Protein AF-A0A6B2LLR8-F1 (afdb_monomer_lite)

Structure (mmCIF, N/CA/C/O backbone):
data_AF-A0A6B2LLR8-F1
#
_entry.id   AF-A0A6B2LLR8-F1
#
loop_
_atom_site.group_PDB
_atom_site.id
_atom_site.type_symbol
_atom_site.label_atom_id
_atom_site.label_alt_id
_atom_site.label_comp_id
_atom_site.label_asym_id
_atom_site.label_entity_id
_atom_site.label_seq_id
_atom_site.pdbx_PDB_ins_code
_atom_site.Cartn_x
_atom_site.Cartn_y
_atom_site.Cartn_z
_atom_site.occupancy
_atom_site.B_iso_or_equiv
_atom_site.auth_seq_id
_atom_site.auth_comp_id
_atom_site.auth_asym_id
_atom_site.auth_atom_id
_atom_site.pdbx_PDB_model_num
ATOM 1 N N . MET A 1 1 ? -16.409 -5.957 14.541 1.00 47.88 1 MET A N 1
ATOM 2 C CA . MET A 1 1 ? -17.831 -6.078 14.145 1.00 47.88 1 MET A CA 1
ATOM 3 C C . MET A 1 1 ? -17.854 -6.644 12.733 1.00 47.88 1 MET A C 1
ATOM 5 O O . MET A 1 1 ? -17.328 -5.991 11.846 1.00 47.88 1 MET A O 1
ATOM 9 N N . PHE A 1 2 ? -18.343 -7.871 12.532 1.00 40.78 2 PHE A N 1
ATOM 10 C CA . PHE A 1 2 ? -18.392 -8.494 11.202 1.00 40.78 2 PHE A CA 1
ATOM 11 C C . PHE A 1 2 ? -19.682 -8.062 10.491 1.00 40.78 2 PHE A C 1
ATOM 13 O O . PHE A 1 2 ? -20.758 -8.566 10.797 1.00 40.78 2 PHE A O 1
ATOM 20 N N . LEU A 1 3 ? -19.582 -7.093 9.577 1.00 49.69 3 LEU A N 1
ATOM 21 C CA . LEU A 1 3 ? -20.693 -6.607 8.745 1.00 49.69 3 LEU A CA 1
ATOM 22 C C . LEU A 1 3 ? -20.757 -7.376 7.409 1.00 49.69 3 LEU A C 1
ATOM 24 O O . LEU A 1 3 ? -20.799 -6.777 6.342 1.00 49.69 3 LEU A O 1
ATOM 28 N N . GLU A 1 4 ? -20.713 -8.710 7.435 1.00 40.94 4 GLU A N 1
ATOM 29 C CA . GLU A 1 4 ? -20.423 -9.496 6.220 1.00 40.94 4 GLU A CA 1
ATOM 30 C C . GLU A 1 4 ? -21.554 -9.604 5.181 1.00 40.94 4 GLU A C 1
ATOM 32 O O . GLU A 1 4 ? -21.316 -10.144 4.105 1.00 40.94 4 GLU A O 1
ATOM 37 N N . LYS A 1 5 ? -22.773 -9.102 5.423 1.00 40.47 5 LYS A N 1
ATOM 38 C CA . LYS A 1 5 ? -23.881 -9.230 4.448 1.00 40.47 5 LYS A CA 1
ATOM 39 C C . LYS A 1 5 ? -24.929 -8.125 4.538 1.00 40.47 5 LYS A C 1
ATOM 41 O O . LYS A 1 5 ? -26.113 -8.406 4.719 1.00 40.47 5 LYS A O 1
ATOM 46 N N . LEU A 1 6 ? -24.530 -6.868 4.402 1.00 43.97 6 LEU A N 1
ATOM 47 C CA . LEU A 1 6 ? -25.507 -5.796 4.231 1.00 43.97 6 LEU A CA 1
ATOM 48 C C .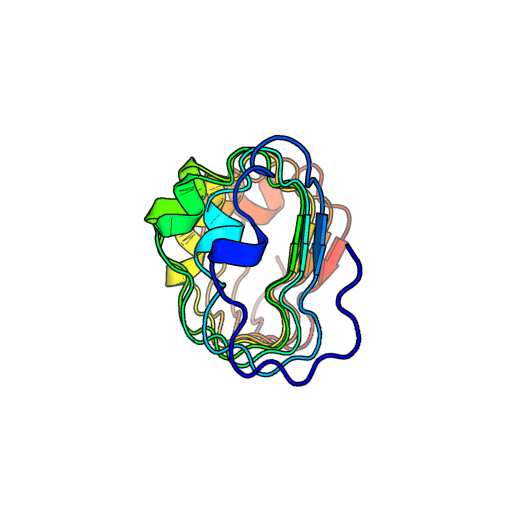 LEU A 1 6 ? -25.222 -5.060 2.924 1.00 43.97 6 LEU A C 1
ATOM 50 O O . LEU A 1 6 ? -24.107 -4.609 2.693 1.00 43.97 6 LEU A O 1
ATOM 54 N N . ASN A 1 7 ? -26.249 -4.973 2.072 1.00 42.19 7 ASN A N 1
ATOM 55 C CA . ASN A 1 7 ? -26.299 -4.250 0.792 1.00 42.19 7 ASN A CA 1
ATOM 56 C C . ASN A 1 7 ? -26.195 -2.724 1.006 1.00 42.19 7 ASN A C 1
ATOM 58 O O . ASN A 1 7 ? -27.001 -1.940 0.505 1.00 42.19 7 ASN A O 1
ATOM 62 N N . PHE A 1 8 ? -25.236 -2.275 1.807 1.00 50.38 8 PHE A N 1
ATOM 63 C CA . PHE A 1 8 ? -25.038 -0.871 2.081 1.00 50.38 8 PHE A CA 1
ATOM 64 C C . PHE A 1 8 ? -24.255 -0.259 0.927 1.00 50.38 8 PHE A C 1
ATOM 66 O O . PHE A 1 8 ? -23.028 -0.225 0.920 1.00 50.38 8 PHE A O 1
ATOM 73 N N . LEU A 1 9 ? -24.990 0.317 -0.024 1.00 52.28 9 LEU A N 1
ATOM 74 C CA . LEU A 1 9 ? -24.458 1.395 -0.861 1.00 52.28 9 LEU A CA 1
ATOM 75 C C . LEU A 1 9 ? -23.918 2.567 -0.005 1.00 52.28 9 LEU A C 1
ATOM 77 O O . LEU A 1 9 ? -23.226 3.434 -0.533 1.00 52.28 9 LEU A O 1
ATOM 81 N N . PHE A 1 10 ? -24.241 2.606 1.296 1.00 57.53 10 PHE A N 1
ATOM 82 C CA . PHE A 1 10 ? -23.871 3.669 2.217 1.00 57.53 10 PHE A CA 1
ATOM 83 C C . PHE A 1 10 ? -23.685 3.137 3.648 1.00 57.53 10 PHE A C 1
ATOM 85 O O . PHE A 1 10 ? -24.625 2.610 4.238 1.00 57.53 10 PHE A O 1
ATOM 92 N N . VAL A 1 11 ? -22.481 3.273 4.210 1.00 66.75 11 VAL A N 1
ATOM 93 C CA . VAL A 1 11 ? -22.234 3.082 5.647 1.00 66.75 11 VAL A CA 1
ATOM 94 C C . VAL A 1 11 ? -22.212 4.471 6.271 1.00 66.75 11 VAL A C 1
ATOM 96 O O . VAL A 1 11 ? -21.313 5.262 5.985 1.00 66.75 11 VAL A O 1
ATOM 99 N N . GLU A 1 12 ? -23.215 4.790 7.083 1.00 69.38 12 GLU A N 1
ATOM 100 C CA . GLU A 1 12 ? -23.305 6.096 7.735 1.00 69.38 12 GLU A CA 1
ATOM 101 C C . GLU A 1 12 ? -22.177 6.293 8.753 1.00 69.38 12 GLU A C 1
ATOM 103 O O . GLU A 1 12 ? -21.775 5.375 9.470 1.00 69.38 12 GLU A O 1
ATOM 108 N N . ASN A 1 13 ? -21.669 7.523 8.845 1.00 68.81 13 ASN A N 1
ATOM 109 C CA . ASN A 1 13 ? -20.586 7.857 9.774 1.00 68.81 13 ASN A CA 1
ATOM 110 C C . ASN A 1 13 ? -20.981 7.616 11.240 1.00 68.81 13 ASN A C 1
ATOM 112 O O . ASN A 1 13 ? -20.117 7.357 12.077 1.00 68.81 13 ASN A O 1
ATOM 116 N N . GLU A 1 14 ? -22.280 7.679 11.536 1.00 74.00 14 GLU A N 1
ATOM 117 C CA . GLU A 1 14 ? -22.840 7.522 12.878 1.00 74.00 14 GLU A CA 1
ATOM 118 C C . GLU A 1 14 ? -22.611 6.122 13.459 1.00 74.00 14 GLU A C 1
ATOM 120 O O . GLU A 1 14 ? -22.442 5.988 14.668 1.00 74.00 14 GLU A O 1
ATOM 125 N N . TYR A 1 15 ? -22.470 5.089 12.616 1.00 72.88 15 TYR A N 1
ATOM 126 C CA . TYR A 1 15 ? -22.205 3.715 13.066 1.00 72.88 15 TYR A CA 1
ATOM 127 C C . TYR A 1 15 ? -20.882 3.549 13.829 1.00 72.88 15 TYR A C 1
ATOM 129 O O . TYR A 1 15 ? -20.710 2.564 14.546 1.00 72.88 15 TYR A O 1
ATOM 137 N N . PHE A 1 16 ? -19.950 4.493 13.681 1.00 77.94 16 PHE A N 1
ATOM 138 C CA . PHE A 1 16 ? -18.640 4.467 14.337 1.00 77.94 16 PHE A CA 1
ATOM 139 C C . PHE A 1 16 ? -18.505 5.492 15.465 1.00 77.94 16 PHE A C 1
ATOM 141 O O . PHE A 1 16 ? -17.471 5.526 16.135 1.00 77.94 16 PHE A O 1
ATOM 148 N N . GLN A 1 17 ? -19.540 6.301 15.716 1.00 71.31 17 GLN A N 1
ATOM 149 C CA . GLN A 1 17 ? -19.523 7.257 16.820 1.00 71.31 17 GLN A CA 1
ATOM 150 C C . GLN A 1 17 ? -19.317 6.533 18.157 1.00 71.31 17 GLN A C 1
ATOM 152 O O . GLN A 1 17 ? -19.796 5.416 18.364 1.00 71.31 17 GLN A O 1
ATOM 157 N N . ASN A 1 18 ? -18.573 7.172 19.064 1.00 77.75 18 ASN A N 1
ATOM 158 C CA . ASN A 1 18 ? -18.234 6.668 20.402 1.00 77.75 18 ASN A CA 1
ATOM 159 C C . ASN A 1 18 ? -17.393 5.374 20.444 1.00 77.75 18 ASN A C 1
ATOM 161 O O . ASN A 1 18 ? -17.197 4.816 21.520 1.00 77.75 18 ASN A O 1
ATOM 165 N N . ASN A 1 19 ? -16.871 4.895 19.309 1.00 77.94 19 ASN A N 1
ATOM 166 C CA . ASN A 1 19 ? -16.061 3.670 19.233 1.00 77.94 19 ASN A CA 1
ATOM 167 C C . ASN A 1 19 ? -14.567 3.926 18.960 1.00 77.94 19 ASN A C 1
ATOM 169 O O . ASN A 1 19 ? -13.808 2.987 18.708 1.00 77.94 19 ASN A O 1
ATOM 173 N N . GLU A 1 20 ? -14.141 5.187 19.042 1.00 74.75 20 GLU A N 1
ATOM 174 C CA . GLU A 1 20 ? -12.822 5.696 18.633 1.00 74.75 20 GLU A CA 1
ATOM 175 C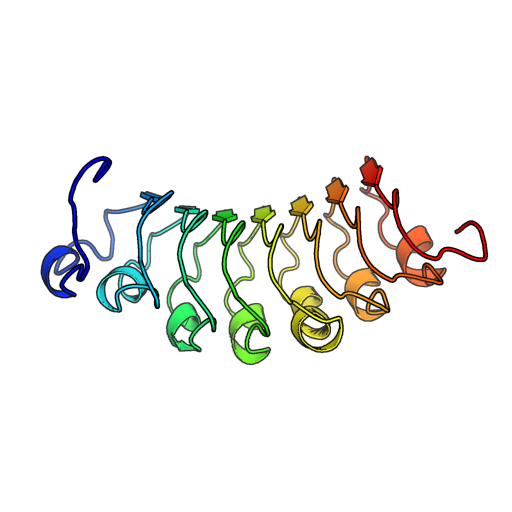 C . GLU A 1 20 ? -11.639 4.954 19.284 1.00 74.75 20 GLU A C 1
ATOM 177 O O . GLU A 1 20 ? -10.567 4.849 18.682 1.00 74.75 20 GLU A O 1
ATOM 182 N N . GLY A 1 21 ? -11.841 4.410 20.490 1.00 77.75 21 GLY A N 1
ATOM 183 C CA . GLY A 1 21 ? -10.833 3.671 21.257 1.00 77.75 21 GLY A CA 1
ATOM 184 C C . GLY A 1 21 ? -11.049 2.156 21.364 1.00 77.75 21 GLY A C 1
ATOM 185 O O . GLY A 1 21 ? -10.243 1.475 21.990 1.00 77.75 21 GLY A O 1
ATOM 186 N N . CYS A 1 22 ? -12.137 1.612 20.811 1.00 85.56 22 CYS A N 1
ATOM 187 C CA . CYS A 1 22 ? -12.528 0.217 21.056 1.00 85.56 22 CYS A CA 1
ATOM 188 C C . CYS A 1 22 ? -12.351 -0.681 19.834 1.00 85.56 22 CYS A C 1
ATOM 190 O O . CYS A 1 22 ? -12.005 -1.855 19.971 1.00 85.56 22 CYS A O 1
ATOM 192 N N . ILE A 1 23 ? -12.612 -0.154 18.637 1.00 88.88 23 ILE A N 1
ATOM 193 C CA . ILE A 1 23 ? -12.558 -0.956 17.417 1.00 88.88 23 ILE A CA 1
ATOM 194 C C . ILE A 1 23 ? -11.122 -1.001 16.901 1.00 88.88 23 ILE A C 1
ATOM 196 O O . ILE A 1 23 ? -10.557 0.016 16.509 1.00 88.88 23 ILE A O 1
ATOM 200 N N . SER A 1 24 ? -10.561 -2.208 16.863 1.00 93.06 24 SER A N 1
ATOM 201 C CA . SER A 1 24 ? -9.205 -2.473 16.375 1.00 93.06 24 SER A CA 1
ATOM 202 C C . SER A 1 24 ? -9.155 -3.106 14.982 1.00 93.06 24 SER A C 1
ATOM 204 O O . SER A 1 24 ? -8.105 -3.073 14.350 1.00 93.06 24 SER A O 1
ATOM 206 N N . SER A 1 25 ? -10.262 -3.649 14.470 1.00 94.06 25 SER A N 1
ATOM 207 C CA . SER A 1 25 ? -10.323 -4.241 13.128 1.00 94.06 25 SER A CA 1
ATOM 208 C C . SER A 1 25 ? -11.685 -3.999 12.477 1.00 94.06 25 SER A C 1
ATOM 210 O O . SER A 1 25 ? -12.735 -4.175 13.113 1.00 94.06 25 SER A O 1
ATOM 212 N N . VAL A 1 26 ? -11.661 -3.572 11.213 1.00 92.38 26 VAL A N 1
ATOM 213 C CA . VAL A 1 26 ? -12.838 -3.315 10.375 1.00 92.38 26 VAL A CA 1
ATOM 214 C C . VAL A 1 26 ? -12.620 -3.916 8.990 1.00 92.38 26 VAL A C 1
ATOM 216 O O . VAL A 1 26 ? -11.591 -3.696 8.355 1.00 92.38 26 VAL A O 1
ATOM 219 N N . SER A 1 27 ? -13.630 -4.630 8.495 1.00 92.62 27 SER A N 1
ATOM 220 C CA . SER A 1 27 ? -13.649 -5.177 7.141 1.00 92.62 27 SER A CA 1
ATOM 221 C C . SER A 1 27 ? -14.930 -4.783 6.417 1.00 92.62 27 SER A C 1
ATOM 223 O O . SER A 1 27 ? -16.030 -4.982 6.932 1.00 92.62 27 SER A O 1
ATOM 225 N N . PHE A 1 28 ? -14.766 -4.268 5.201 1.00 91.12 28 PHE A N 1
ATOM 226 C CA . PHE A 1 28 ? -15.816 -4.061 4.203 1.00 91.12 28 PHE A CA 1
ATOM 227 C C . PHE A 1 28 ? -15.492 -4.814 2.912 1.00 91.12 28 PHE A C 1
ATOM 229 O O . PHE A 1 28 ? -15.819 -4.358 1.814 1.00 91.12 28 PHE A O 1
ATOM 236 N N . ARG A 1 29 ? -14.805 -5.952 3.020 1.00 92.38 29 ARG A N 1
ATOM 237 C CA . ARG A 1 29 ? -14.398 -6.746 1.861 1.00 92.38 29 ARG A CA 1
ATOM 238 C C . ARG A 1 29 ? -15.598 -7.127 0.981 1.00 92.38 29 ARG A C 1
ATOM 240 O O . ARG A 1 29 ? -16.649 -7.472 1.510 1.00 92.38 29 ARG A O 1
ATOM 247 N N . TYR A 1 30 ? -15.421 -7.101 -0.339 1.00 92.25 30 TYR A N 1
ATOM 248 C CA . TYR A 1 30 ? -16.422 -7.495 -1.339 1.00 92.25 30 TYR A CA 1
ATOM 249 C C . TYR A 1 30 ? -17.754 -6.737 -1.220 1.00 92.25 30 TYR A C 1
ATOM 251 O O . TYR A 1 30 ? -18.828 -7.338 -1.215 1.00 92.25 30 TYR A O 1
ATOM 259 N N . ASN A 1 31 ? -17.670 -5.407 -1.136 1.00 88.75 31 ASN A N 1
ATOM 260 C CA . ASN A 1 31 ? -18.818 -4.499 -1.174 1.00 88.75 31 ASN A CA 1
ATOM 261 C C . ASN A 1 31 ? -18.736 -3.578 -2.408 1.00 88.75 31 ASN A C 1
ATOM 263 O O . ASN A 1 31 ? -17.944 -3.792 -3.322 1.00 88.75 31 ASN A O 1
ATOM 267 N N . TYR A 1 32 ? -19.580 -2.547 -2.457 1.00 90.12 32 TYR A N 1
ATOM 268 C CA . TYR A 1 32 ? -19.656 -1.595 -3.572 1.00 90.12 32 TYR A CA 1
ATOM 269 C C . TYR A 1 32 ? -19.191 -0.188 -3.174 1.00 90.12 32 TYR A C 1
ATOM 271 O O . TYR A 1 32 ? -19.657 0.806 -3.735 1.00 90.12 32 TYR A O 1
ATOM 279 N N . LEU A 1 33 ? -18.305 -0.081 -2.177 1.00 88.06 33 LEU A N 1
ATOM 280 C CA . LEU A 1 33 ? -17.844 1.209 -1.671 1.00 88.06 33 LEU A CA 1
ATOM 281 C C . LEU A 1 33 ? -17.043 1.948 -2.742 1.00 88.06 33 LEU A C 1
ATOM 283 O O . LEU A 1 33 ? -16.072 1.420 -3.275 1.00 88.06 33 LEU A O 1
ATOM 287 N N . ASN A 1 34 ? -17.413 3.197 -3.012 1.00 89.44 34 ASN A N 1
ATOM 288 C CA . ASN A 1 34 ? -16.614 4.092 -3.856 1.00 89.44 34 ASN A CA 1
ATOM 289 C C . ASN A 1 34 ? -15.553 4.854 -3.048 1.00 89.44 34 ASN A C 1
ATOM 291 O O . ASN A 1 34 ? -14.603 5.374 -3.622 1.00 89.44 34 ASN A O 1
ATOM 295 N N . ASN A 1 35 ? -15.729 4.925 -1.724 1.00 85.62 35 ASN A N 1
ATOM 296 C CA . ASN A 1 35 ? -14.876 5.627 -0.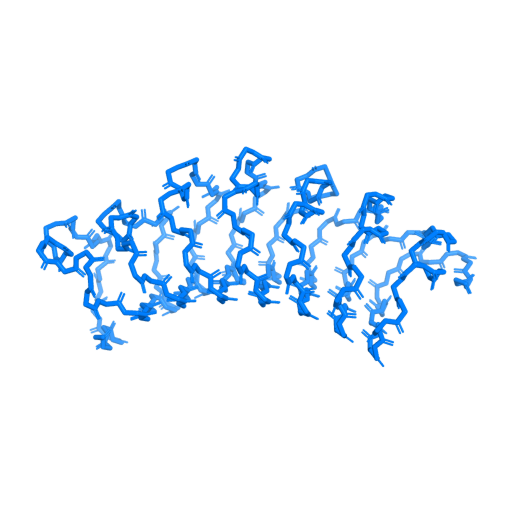768 1.00 85.62 35 ASN A CA 1
ATOM 297 C C . ASN A 1 35 ? -14.921 4.925 0.591 1.00 85.62 35 ASN A C 1
ATOM 299 O O . ASN A 1 35 ? -15.887 4.224 0.899 1.00 85.62 35 ASN A O 1
ATOM 303 N N . VAL A 1 36 ? -13.920 5.177 1.434 1.00 84.62 36 VAL A N 1
ATOM 304 C CA . VAL A 1 36 ? -13.976 4.762 2.841 1.00 84.62 36 VAL A CA 1
ATOM 305 C C . VAL A 1 36 ? -14.973 5.632 3.608 1.00 84.62 36 VAL A C 1
ATOM 307 O O . VAL A 1 36 ? -14.889 6.858 3.507 1.00 84.62 36 VAL A O 1
ATOM 310 N N . PRO A 1 37 ? -15.898 5.036 4.384 1.00 82.25 37 PRO A N 1
ATOM 311 C CA . PRO A 1 37 ? -16.818 5.793 5.228 1.00 82.25 37 PRO A CA 1
ATOM 312 C C . PRO A 1 37 ? -16.046 6.673 6.216 1.00 82.25 37 PRO A C 1
ATOM 314 O O . PRO A 1 37 ? -15.159 6.183 6.916 1.00 82.25 37 PRO A O 1
ATOM 317 N N . ALA A 1 38 ? -16.376 7.964 6.307 1.00 82.19 38 ALA A N 1
ATOM 318 C CA . ALA A 1 38 ? -15.595 8.908 7.110 1.00 82.19 38 ALA A CA 1
ATOM 319 C C . ALA A 1 38 ? -15.581 8.546 8.606 1.00 82.19 38 ALA A C 1
ATOM 321 O O . ALA A 1 38 ? -14.584 8.791 9.277 1.00 82.19 38 ALA A O 1
ATOM 322 N N . GLY A 1 39 ? -16.628 7.889 9.117 1.00 81.94 39 GLY A N 1
ATOM 323 C CA . GLY A 1 39 ? -16.659 7.391 10.496 1.00 81.94 39 GLY A CA 1
ATOM 324 C C . GLY A 1 39 ? -15.551 6.377 10.820 1.00 81.94 39 GLY A C 1
ATOM 325 O O . GLY A 1 39 ? -15.054 6.359 11.940 1.00 81.94 39 GLY A O 1
ATOM 326 N N . VAL A 1 40 ? -15.082 5.595 9.839 1.00 86.19 40 VAL A N 1
ATOM 327 C CA . VAL A 1 40 ? -13.949 4.661 10.018 1.00 86.19 40 VAL A CA 1
ATOM 328 C C . VAL A 1 40 ? -12.657 5.422 10.308 1.00 86.19 40 VAL A C 1
ATOM 330 O O . VAL A 1 40 ? -11.808 4.946 11.054 1.00 86.19 40 VAL A O 1
ATOM 333 N N . LEU A 1 41 ? -12.522 6.627 9.753 1.00 83.56 41 LEU A N 1
ATOM 334 C CA . LEU A 1 41 ? -11.332 7.469 9.887 1.00 83.56 41 LEU A CA 1
ATOM 335 C C . LEU A 1 41 ? -11.215 8.101 11.285 1.00 83.56 41 LEU A C 1
ATOM 337 O O . LEU A 1 41 ? -10.162 8.635 11.623 1.00 83.56 41 LEU A O 1
ATOM 341 N N . LEU A 1 42 ? -12.270 7.999 12.105 1.00 83.38 42 LEU A N 1
ATOM 342 C CA . LEU A 1 42 ? -12.289 8.403 13.515 1.00 83.38 42 LEU A CA 1
ATOM 343 C C . LEU A 1 42 ? -11.805 7.289 14.460 1.00 83.38 42 LEU A C 1
ATOM 345 O O . LEU A 1 42 ? -11.592 7.527 15.647 1.00 83.38 42 LEU A O 1
ATOM 349 N N . LEU A 1 43 ? -11.621 6.060 13.966 1.00 89.12 43 LEU A N 1
ATOM 350 C CA . LEU A 1 43 ? -11.225 4.913 14.783 1.00 89.12 43 LEU A CA 1
ATOM 351 C C . LEU A 1 43 ? -9.717 4.943 15.073 1.00 89.12 43 LEU A C 1
ATOM 353 O O . LEU A 1 43 ? -8.925 4.240 14.454 1.00 89.12 43 LEU A O 1
ATOM 357 N N . THR A 1 44 ? -9.305 5.767 16.034 1.00 89.19 44 THR A N 1
ATOM 358 C CA . THR A 1 44 ? -7.883 5.999 16.364 1.00 89.19 44 THR A CA 1
ATOM 359 C C . THR A 1 44 ? -7.130 4.766 16.876 1.00 89.19 44 THR A C 1
ATOM 361 O O . THR A 1 44 ? -5.904 4.719 16.800 1.00 89.19 44 THR A O 1
ATOM 364 N N . SER A 1 45 ? -7.848 3.757 17.379 1.00 92.88 45 SER A N 1
ATOM 365 C CA . SER A 1 45 ? -7.277 2.470 17.815 1.00 92.88 45 SER A CA 1
ATOM 366 C C . SER A 1 45 ? -7.332 1.374 16.741 1.00 92.88 45 SER A C 1
ATOM 368 O O . SER A 1 45 ? -7.041 0.211 17.031 1.00 92.88 45 SER A O 1
ATOM 370 N N . LEU A 1 46 ? -7.709 1.723 15.504 1.00 94.56 46 LEU A N 1
ATOM 371 C CA . LEU A 1 46 ? -7.811 0.780 14.397 1.00 94.56 46 LEU A CA 1
ATOM 372 C C . LEU A 1 46 ? -6.425 0.283 13.978 1.00 94.56 46 LEU A C 1
ATOM 374 O O . LEU A 1 46 ? -5.543 1.065 13.628 1.00 94.56 46 LEU A O 1
ATOM 378 N N . LYS A 1 47 ? -6.264 -1.039 13.982 1.00 96.62 47 LYS A N 1
ATOM 379 C CA . LYS A 1 47 ? -5.047 -1.758 13.598 1.00 96.62 47 LYS A CA 1
ATOM 380 C C . LYS A 1 47 ? -5.174 -2.450 12.252 1.00 96.62 47 LYS A C 1
ATOM 382 O O . LYS A 1 47 ? -4.172 -2.644 11.577 1.00 96.62 47 LYS A O 1
ATOM 387 N N . GLU A 1 48 ? -6.383 -2.817 11.855 1.00 97.31 48 GLU A N 1
ATOM 388 C CA . GLU A 1 48 ? -6.633 -3.526 10.606 1.00 97.31 48 GLU A CA 1
ATOM 389 C C . GLU A 1 48 ? -7.821 -2.910 9.870 1.00 97.31 48 GLU A C 1
ATOM 391 O O . GLU A 1 48 ? -8.910 -2.757 10.430 1.00 97.31 48 GLU A O 1
ATOM 396 N N . LEU A 1 49 ? -7.602 -2.574 8.600 1.00 95.25 49 LEU A N 1
ATOM 397 C CA . LEU A 1 49 ? -8.630 -2.069 7.703 1.00 95.25 49 LEU A CA 1
ATOM 398 C C . LEU A 1 49 ? -8.608 -2.851 6.390 1.00 95.25 49 LEU A C 1
ATOM 400 O O . LEU A 1 49 ? -7.680 -2.726 5.588 1.00 95.25 49 LEU A O 1
ATOM 404 N N . VAL A 1 50 ? -9.660 -3.635 6.162 1.00 96.31 50 VAL A N 1
ATOM 405 C CA . VAL A 1 50 ? -9.835 -4.440 4.949 1.00 96.31 50 VAL A CA 1
ATOM 406 C C . VAL A 1 50 ? -10.940 -3.839 4.089 1.00 96.31 50 VAL A C 1
ATOM 408 O O . VAL A 1 50 ? -12.101 -3.768 4.481 1.00 96.31 50 VAL A O 1
ATOM 411 N N . LEU A 1 51 ? -10.575 -3.416 2.888 1.00 94.69 51 LEU A N 1
ATOM 412 C CA . LEU A 1 51 ? -11.429 -2.740 1.910 1.00 94.69 51 LEU A CA 1
ATOM 413 C C . LEU A 1 51 ? -11.355 -3.420 0.540 1.00 94.69 51 LEU A C 1
ATOM 415 O O . LEU A 1 51 ? -11.742 -2.835 -0.475 1.00 94.69 51 LEU A O 1
ATOM 419 N N . SER A 1 52 ? -10.838 -4.644 0.486 1.00 97.06 52 SER A N 1
ATOM 420 C CA . SER A 1 52 ? -10.601 -5.316 -0.779 1.00 97.06 52 SER A CA 1
ATOM 421 C C . SER A 1 52 ? -11.880 -5.696 -1.514 1.00 97.06 52 SER A C 1
ATOM 423 O O . SER A 1 52 ? -12.892 -6.016 -0.897 1.00 97.06 52 SER A O 1
ATOM 425 N N . GLY A 1 53 ? -11.850 -5.665 -2.845 1.00 96.31 53 GLY A N 1
ATOM 426 C CA . GLY A 1 53 ? -13.019 -5.989 -3.665 1.00 96.31 53 GLY A CA 1
ATOM 427 C C . GLY A 1 53 ? -14.121 -4.934 -3.573 1.00 96.31 53 GLY A C 1
ATOM 428 O O . GLY A 1 53 ? -15.274 -5.292 -3.373 1.00 96.31 53 GLY A O 1
ATOM 429 N N . ASN A 1 54 ? -13.763 -3.654 -3.662 1.00 94.44 54 ASN A N 1
ATOM 430 C CA . ASN A 1 54 ? -14.702 -2.531 -3.708 1.00 94.44 54 ASN A CA 1
ATOM 431 C C . ASN A 1 54 ? -14.499 -1.721 -5.008 1.00 94.44 54 ASN A C 1
ATOM 433 O O . ASN A 1 54 ? -13.790 -2.142 -5.921 1.00 94.44 54 ASN A O 1
ATOM 437 N N . ASN A 1 55 ? -15.128 -0.548 -5.108 1.00 94.56 55 ASN A N 1
ATOM 438 C CA . ASN A 1 55 ? -15.023 0.373 -6.243 1.00 94.56 55 ASN A CA 1
ATOM 439 C C . ASN A 1 55 ? -14.244 1.649 -5.880 1.00 94.56 55 ASN A C 1
ATOM 441 O O . ASN A 1 55 ? -14.497 2.717 -6.438 1.00 94.56 55 ASN A O 1
ATOM 445 N N . ILE A 1 56 ? -13.313 1.568 -4.926 1.00 92.69 56 ILE A N 1
ATOM 446 C CA . ILE A 1 56 ? -12.566 2.736 -4.451 1.00 92.69 56 ILE A CA 1
ATOM 447 C C . ILE A 1 56 ? -11.639 3.226 -5.561 1.00 92.69 56 ILE A C 1
ATOM 449 O O . ILE A 1 56 ? -10.870 2.449 -6.122 1.00 92.69 56 ILE A O 1
ATOM 453 N N . THR A 1 57 ? -11.710 4.517 -5.875 1.00 91.56 57 THR A N 1
ATOM 454 C CA . THR A 1 57 ? -10.914 5.142 -6.950 1.00 91.56 57 THR A CA 1
ATOM 455 C C . THR A 1 57 ? -9.786 6.026 -6.426 1.00 91.56 57 THR A C 1
ATOM 457 O O . THR A 1 57 ? -8.785 6.217 -7.116 1.00 91.56 57 THR A O 1
ATOM 460 N N . TYR A 1 58 ? -9.904 6.527 -5.195 1.00 85.75 58 TYR A N 1
ATOM 461 C CA . TYR A 1 58 ? -8.876 7.327 -4.538 1.00 85.75 58 TYR A CA 1
ATOM 462 C C . TYR A 1 58 ? -8.814 7.029 -3.039 1.00 85.75 58 TYR A C 1
ATOM 464 O O . TYR A 1 58 ? -9.812 6.690 -2.404 1.00 85.75 58 TYR A O 1
ATOM 472 N N . VAL A 1 59 ? -7.624 7.187 -2.464 1.00 84.38 59 VAL A N 1
ATOM 473 C CA . VAL A 1 59 ? -7.418 7.175 -1.011 1.00 84.38 59 VAL A CA 1
ATOM 474 C C . VAL A 1 59 ? -7.474 8.623 -0.528 1.00 84.38 59 VAL A C 1
ATOM 476 O O . VAL A 1 59 ? -6.802 9.480 -1.087 1.00 84.38 59 VAL A O 1
ATOM 479 N N . SER A 1 60 ? -8.307 8.924 0.465 1.00 80.62 60 SER A N 1
ATOM 480 C CA . SER A 1 60 ? -8.437 10.279 1.025 1.00 80.62 60 SER A CA 1
ATOM 481 C C . SER A 1 60 ? -7.219 10.661 1.881 1.00 80.62 60 SER A C 1
ATOM 483 O O . SER A 1 60 ? -6.517 9.802 2.408 1.00 80.62 60 SER A O 1
ATOM 485 N N . ASP A 1 61 ? -6.974 11.953 2.082 1.00 74.44 61 ASP A N 1
ATOM 486 C CA . ASP A 1 61 ? -5.967 12.435 3.030 1.00 74.44 61 ASP A CA 1
ATOM 487 C C . ASP A 1 61 ? -6.418 12.310 4.495 1.00 74.44 61 ASP A C 1
ATOM 489 O O . ASP A 1 61 ? -5.599 12.385 5.405 1.00 74.44 61 ASP A O 1
ATOM 493 N N . LEU A 1 62 ? -7.698 12.040 4.741 1.00 70.88 62 LEU A N 1
ATOM 494 C CA . LEU A 1 62 ? -8.259 11.828 6.077 1.00 70.88 62 LEU A CA 1
ATOM 495 C C . LEU A 1 62 ? -7.722 10.569 6.792 1.00 70.88 62 LEU A C 1
ATOM 497 O O . LEU A 1 62 ? -7.913 10.408 7.994 1.00 70.88 62 LEU A O 1
ATOM 501 N N . TYR A 1 63 ? -6.978 9.703 6.097 1.00 78.12 63 TYR A N 1
ATOM 502 C CA . TYR A 1 63 ? -6.330 8.522 6.685 1.00 78.12 63 TYR A CA 1
ATOM 503 C C . TYR A 1 63 ? -5.220 8.872 7.689 1.00 78.12 63 TYR A C 1
ATOM 505 O O . TYR A 1 63 ? -4.748 7.995 8.408 1.00 78.12 63 TYR A O 1
ATOM 513 N N . ARG A 1 64 ? -4.828 10.151 7.790 1.00 80.81 64 ARG A N 1
ATOM 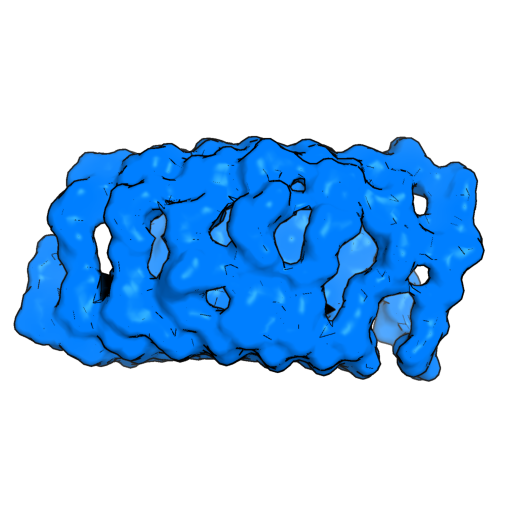514 C CA . ARG A 1 64 ? -3.844 10.651 8.767 1.00 80.81 64 ARG A CA 1
ATOM 515 C C . ARG A 1 64 ? -4.210 10.346 10.226 1.00 80.81 64 ARG A C 1
ATOM 517 O O . ARG A 1 64 ? -3.319 10.334 11.068 1.00 80.81 64 ARG A O 1
ATOM 524 N N . GLY A 1 65 ? -5.491 10.112 10.527 1.00 84.19 65 GLY A N 1
ATOM 525 C CA . GLY A 1 65 ? -5.961 9.738 11.867 1.00 84.19 65 GLY A CA 1
ATOM 526 C C . GLY A 1 65 ? -5.683 8.281 12.261 1.00 84.19 65 GLY A C 1
ATOM 527 O O . GLY A 1 65 ? -5.668 7.965 13.448 1.00 84.19 65 GLY A O 1
ATOM 528 N N . LEU A 1 66 ? -5.415 7.397 11.294 1.00 90.56 66 LEU A N 1
ATOM 529 C CA . LEU A 1 66 ? -5.235 5.956 11.512 1.00 90.56 66 LEU A CA 1
ATOM 530 C C . LEU A 1 66 ? -3.776 5.606 11.856 1.00 90.56 66 LEU A C 1
ATOM 532 O O . LEU A 1 66 ? -3.148 4.764 11.219 1.00 90.56 66 LEU A O 1
ATOM 536 N N . THR A 1 67 ? -3.210 6.270 12.863 1.00 92.50 67 THR A N 1
ATOM 537 C CA . THR A 1 67 ? -1.777 6.166 13.210 1.00 92.50 67 THR A CA 1
ATOM 538 C C . THR A 1 67 ? -1.376 4.832 13.843 1.00 92.50 67 THR A C 1
ATOM 540 O O . THR A 1 67 ? -0.186 4.529 13.943 1.00 92.50 67 THR A O 1
ATOM 543 N N . GLN A 1 68 ? -2.347 4.016 14.263 1.00 95.31 68 GLN A N 1
ATOM 544 C CA . GLN A 1 68 ? -2.127 2.669 14.803 1.00 95.31 68 GLN A CA 1
ATOM 545 C C . GLN A 1 68 ? -2.326 1.550 13.772 1.00 95.31 68 GLN A C 1
ATOM 547 O O . GLN A 1 68 ? -2.243 0.378 14.138 1.00 95.31 68 GLN A O 1
ATOM 552 N N . LEU A 1 69 ? -2.587 1.892 12.506 1.00 96.25 69 LEU A N 1
ATOM 553 C CA . LEU A 1 69 ? -2.904 0.912 11.477 1.00 96.25 69 LEU A CA 1
ATOM 554 C C . LEU A 1 69 ? -1.686 0.043 11.148 1.00 96.25 69 LEU A C 1
ATOM 556 O O . LEU A 1 69 ? -0.683 0.523 10.632 1.00 96.25 69 LEU A O 1
ATOM 560 N N . GLU A 1 70 ? -1.799 -1.254 11.418 1.00 98.31 70 GLU A N 1
ATOM 561 C CA . GLU A 1 70 ? -0.774 -2.265 11.160 1.00 98.31 70 GLU A CA 1
ATOM 562 C C . GLU A 1 70 ? -1.017 -2.989 9.824 1.00 98.31 70 GLU A C 1
ATOM 564 O O . GLU A 1 70 ? -0.056 -3.377 9.158 1.00 98.31 70 GLU A O 1
ATOM 569 N N . ILE A 1 71 ? -2.280 -3.146 9.410 1.00 98.50 71 ILE A N 1
ATOM 570 C CA . ILE A 1 71 ? -2.683 -3.859 8.190 1.00 98.50 71 ILE A CA 1
ATOM 571 C C . ILE A 1 71 ? -3.667 -3.006 7.385 1.00 98.50 71 ILE A C 1
ATOM 573 O O . ILE A 1 71 ? -4.708 -2.587 7.899 1.00 98.50 71 ILE A O 1
ATOM 577 N N . LEU A 1 72 ? -3.364 -2.803 6.102 1.00 96.69 72 LEU A N 1
ATOM 578 C CA . LEU A 1 72 ? -4.246 -2.142 5.142 1.00 96.69 72 LEU A CA 1
ATOM 579 C C . LEU A 1 72 ? -4.374 -2.988 3.872 1.00 96.69 72 LEU A C 1
ATOM 581 O O . LEU A 1 72 ? -3.404 -3.168 3.134 1.00 96.69 72 LEU A O 1
ATOM 585 N N . ASP A 1 73 ? -5.582 -3.476 3.596 1.00 97.94 73 ASP A N 1
ATOM 586 C CA . ASP A 1 73 ? -5.896 -4.196 2.360 1.00 97.94 73 ASP A CA 1
ATOM 587 C C . ASP A 1 73 ? -6.856 -3.383 1.487 1.00 97.94 73 ASP A C 1
ATOM 589 O O . ASP A 1 73 ? -8.044 -3.263 1.774 1.00 97.94 73 ASP A O 1
ATOM 593 N N . LEU A 1 74 ? -6.322 -2.837 0.398 1.00 96.50 74 LEU A N 1
ATOM 594 C CA . LEU A 1 74 ? -7.027 -2.079 -0.635 1.00 96.50 74 LEU A CA 1
ATOM 595 C C . LEU A 1 74 ? -7.049 -2.839 -1.973 1.00 96.50 74 LEU A C 1
ATOM 597 O O . LEU A 1 74 ? -7.307 -2.248 -3.024 1.00 96.50 74 LEU A O 1
ATOM 601 N N . SER A 1 75 ? -6.761 -4.142 -1.969 1.00 98.31 75 SER A N 1
ATOM 602 C CA . SER A 1 75 ? -6.678 -4.935 -3.197 1.00 98.31 75 SER A CA 1
ATOM 603 C C . SER A 1 75 ? -8.016 -5.034 -3.943 1.00 98.31 75 SER A C 1
ATOM 605 O O . SER A 1 75 ? -9.085 -4.927 -3.354 1.00 98.31 75 SER A O 1
ATOM 607 N N . SER A 1 76 ? -7.984 -5.273 -5.254 1.00 98.06 76 SER A N 1
ATOM 608 C CA . SER A 1 76 ? -9.170 -5.399 -6.112 1.00 98.06 76 SER A CA 1
ATOM 609 C C . SER A 1 76 ? -10.099 -4.184 -5.998 1.00 98.06 76 SER A C 1
ATOM 611 O O . SER A 1 76 ? -11.269 -4.315 -5.649 1.00 98.06 76 SER A O 1
ATOM 613 N N . ASN A 1 77 ? -9.545 -2.998 -6.237 1.00 97.38 77 ASN A N 1
ATOM 614 C CA . ASN A 1 77 ? -10.267 -1.729 -6.314 1.00 97.38 77 ASN A CA 1
ATOM 615 C C . ASN A 1 77 ? -9.940 -1.048 -7.659 1.00 97.38 77 ASN A C 1
ATOM 617 O O . ASN A 1 77 ? -9.463 -1.683 -8.599 1.00 97.38 77 ASN A O 1
ATOM 621 N N . GLN A 1 78 ? -10.230 0.244 -7.797 1.00 96.50 78 GLN A N 1
ATOM 622 C CA . GLN A 1 78 ? -9.955 1.028 -9.004 1.00 96.50 78 GLN A CA 1
ATOM 623 C C . GLN A 1 78 ? -9.008 2.200 -8.715 1.00 96.50 78 GLN A C 1
ATOM 625 O O . GLN A 1 78 ? -9.077 3.233 -9.382 1.00 96.50 78 GLN A O 1
ATOM 630 N N . ILE A 1 79 ? -8.137 2.051 -7.713 1.00 94.75 79 ILE A N 1
ATOM 631 C CA . ILE A 1 79 ? -7.269 3.121 -7.222 1.00 94.75 79 ILE A CA 1
ATOM 632 C C . ILE A 1 79 ? -6.212 3.435 -8.274 1.00 94.75 79 ILE A C 1
ATOM 634 O O . ILE A 1 79 ? -5.460 2.552 -8.682 1.00 94.75 79 ILE A O 1
ATOM 638 N N . THR A 1 80 ? -6.135 4.695 -8.693 1.00 92.06 80 THR A N 1
ATOM 639 C CA . THR A 1 80 ? -5.086 5.170 -9.610 1.00 92.06 80 THR A CA 1
ATOM 640 C C . THR A 1 80 ? -3.916 5.804 -8.872 1.00 92.06 80 THR A C 1
ATOM 642 O O . THR A 1 80 ? -2.787 5.771 -9.350 1.00 92.06 80 THR A O 1
ATOM 645 N N . SER A 1 81 ? -4.174 6.386 -7.699 1.00 86.50 81 SER A N 1
ATOM 646 C CA . SER A 1 81 ? -3.146 7.016 -6.882 1.00 86.50 81 SER A CA 1
ATOM 647 C C . SER A 1 81 ? -3.474 6.980 -5.395 1.00 86.50 81 SER A C 1
ATOM 649 O O . SER A 1 81 ? -4.633 6.917 -4.977 1.00 86.50 81 SER A O 1
ATOM 651 N N . VAL A 1 82 ? -2.417 7.031 -4.589 1.00 85.81 82 VAL A N 1
ATOM 652 C CA . VAL A 1 82 ? -2.496 7.178 -3.136 1.00 85.81 82 VAL A CA 1
ATOM 653 C C . VAL A 1 82 ? -1.797 8.489 -2.772 1.00 85.81 82 VAL A C 1
ATOM 655 O O . VAL A 1 82 ? -0.639 8.663 -3.166 1.00 85.81 82 VAL A O 1
ATOM 658 N N . PRO A 1 83 ? -2.453 9.428 -2.062 1.00 82.19 83 PRO A N 1
ATOM 659 C CA . PRO A 1 83 ? -1.844 10.710 -1.737 1.00 82.19 83 PRO A CA 1
ATOM 660 C C . PRO A 1 83 ? -0.569 10.514 -0.932 1.00 82.19 83 PRO A C 1
ATOM 662 O O . PRO A 1 83 ? -0.548 9.823 0.087 1.00 82.19 83 PRO A O 1
ATOM 665 N N . GLY A 1 84 ? 0.507 11.157 -1.371 1.00 83.56 84 GLY A N 1
ATOM 666 C CA . GLY A 1 84 ? 1.807 11.033 -0.730 1.00 83.56 84 GLY A CA 1
ATOM 667 C C . GLY A 1 84 ? 1.816 11.492 0.735 1.00 83.56 84 GLY A C 1
ATOM 668 O O . GLY A 1 84 ? 2.672 11.089 1.521 1.00 83.56 84 GLY A O 1
ATOM 669 N N . GLU A 1 85 ? 0.879 12.364 1.095 1.00 85.38 85 GLU A N 1
ATOM 670 C CA . GLU A 1 85 ? 0.764 13.034 2.385 1.00 85.38 85 GLU A CA 1
ATOM 671 C C . GLU A 1 85 ? 0.324 12.096 3.511 1.00 85.38 85 GLU A C 1
ATOM 673 O O . GLU A 1 85 ? 0.510 12.450 4.672 1.00 85.38 85 GLU A O 1
ATOM 678 N N . ILE A 1 86 ? -0.243 10.923 3.206 1.00 87.69 86 ILE A N 1
ATOM 679 C CA . ILE A 1 86 ? -0.729 9.999 4.243 1.00 87.69 86 ILE A CA 1
ATOM 680 C C . ILE A 1 86 ? 0.390 9.129 4.819 1.00 87.69 86 ILE A C 1
ATOM 682 O O . ILE A 1 86 ? 0.349 8.774 5.995 1.00 87.69 86 ILE A O 1
ATOM 686 N N . TRP A 1 87 ? 1.411 8.808 4.020 1.00 89.94 87 TRP A N 1
ATOM 687 C CA . TRP A 1 87 ? 2.445 7.838 4.390 1.00 89.94 87 TRP A CA 1
ATOM 688 C C . TRP A 1 87 ? 3.233 8.191 5.662 1.00 89.94 87 TRP A C 1
ATOM 690 O O . TRP A 1 87 ? 3.478 7.282 6.453 1.00 89.94 87 TRP A O 1
ATOM 700 N N . PRO A 1 88 ? 3.575 9.469 5.946 1.00 90.50 88 PRO A N 1
ATOM 701 C CA . PRO A 1 88 ? 4.208 9.845 7.215 1.00 90.50 88 PRO A CA 1
ATOM 702 C C . PRO A 1 88 ? 3.404 9.475 8.469 1.00 90.50 88 PRO A C 1
ATOM 704 O O . PRO A 1 88 ? 3.984 9.330 9.541 1.00 90.50 88 PRO A O 1
ATOM 707 N N . TYR A 1 89 ? 2.084 9.316 8.347 1.00 91.69 89 TYR A N 1
ATOM 708 C CA . TYR A 1 89 ? 1.192 8.977 9.458 1.00 91.69 89 TYR A CA 1
ATOM 709 C C . TYR A 1 89 ? 0.969 7.466 9.599 1.00 91.69 89 TYR A C 1
ATOM 711 O O . TYR A 1 89 ? 0.547 7.008 10.654 1.00 91.69 89 TYR A O 1
ATOM 719 N N . MET A 1 90 ? 1.314 6.682 8.574 1.00 92.62 90 MET A N 1
ATOM 720 C CA . MET A 1 90 ? 1.209 5.218 8.549 1.00 92.62 90 MET A CA 1
ATOM 721 C C . MET A 1 90 ? 2.525 4.546 8.982 1.00 92.62 90 MET A C 1
ATOM 723 O O . MET A 1 90 ? 2.951 3.543 8.411 1.00 92.62 90 MET A O 1
ATOM 727 N N . TYR A 1 91 ? 3.212 5.107 9.979 1.00 92.56 91 TYR A N 1
ATOM 728 C CA . TYR A 1 91 ? 4.526 4.627 10.435 1.00 92.56 91 TYR A CA 1
ATOM 729 C C . TYR A 1 91 ? 4.465 3.274 11.172 1.00 92.56 91 TYR A C 1
ATOM 731 O O . TYR A 1 91 ? 5.493 2.610 11.325 1.00 92.56 91 TYR A O 1
ATOM 739 N N . THR A 1 92 ? 3.279 2.859 11.625 1.00 96.44 92 THR A N 1
ATOM 740 C CA . THR A 1 92 ? 3.004 1.557 12.259 1.00 96.44 92 THR A CA 1
ATOM 741 C C . THR A 1 92 ? 2.622 0.462 11.264 1.00 96.44 92 THR A C 1
ATOM 743 O O . THR A 1 92 ? 2.590 -0.706 11.654 1.00 96.44 92 THR A O 1
ATOM 746 N N . LEU A 1 93 ? 2.389 0.815 9.995 1.00 97.75 93 LEU A N 1
ATOM 747 C CA . LEU A 1 93 ? 1.928 -0.111 8.966 1.00 97.75 93 LEU A CA 1
ATOM 748 C C . LEU A 1 93 ? 2.983 -1.183 8.691 1.00 97.75 93 LEU A C 1
ATOM 750 O O . LEU A 1 93 ? 4.137 -0.870 8.396 1.00 97.75 93 LEU A O 1
ATOM 754 N N . LYS A 1 94 ? 2.567 -2.446 8.792 1.00 98.62 94 LYS A N 1
ATOM 755 C CA . LYS A 1 94 ? 3.394 -3.640 8.578 1.00 98.62 94 LYS A CA 1
ATOM 756 C C . LYS A 1 94 ? 3.045 -4.320 7.265 1.00 98.62 94 LYS A C 1
ATOM 758 O O . LYS A 1 94 ? 3.949 -4.676 6.514 1.00 98.62 94 LYS A O 1
ATOM 763 N N . ASP A 1 95 ? 1.755 -4.427 6.964 1.00 98.75 95 ASP A N 1
ATOM 764 C CA . ASP A 1 95 ? 1.274 -5.149 5.795 1.00 98.75 95 ASP A CA 1
ATOM 765 C C . ASP A 1 95 ? 0.400 -4.235 4.928 1.00 98.75 95 ASP A C 1
ATOM 767 O O . ASP A 1 95 ? -0.630 -3.723 5.374 1.00 98.75 95 ASP A O 1
ATOM 771 N N . LEU A 1 96 ? 0.812 -4.046 3.672 1.00 98.06 96 LEU A N 1
ATOM 772 C CA . LEU A 1 96 ? 0.073 -3.270 2.682 1.00 98.06 96 LEU A CA 1
ATOM 773 C C . LEU A 1 96 ? -0.224 -4.113 1.441 1.00 98.06 96 LEU A C 1
ATOM 775 O O . LEU A 1 96 ? 0.688 -4.554 0.733 1.00 98.06 96 LEU A O 1
ATOM 779 N N . TYR A 1 97 ? -1.513 -4.259 1.144 1.00 98.50 97 TYR A N 1
ATOM 780 C CA . TYR A 1 97 ? -2.006 -4.959 -0.036 1.00 98.50 97 TYR A CA 1
ATOM 781 C C . TYR A 1 97 ? -2.726 -3.978 -0.961 1.00 98.50 97 TYR A C 1
ATOM 783 O O . TYR A 1 97 ? -3.725 -3.363 -0.596 1.00 98.50 97 TYR A O 1
ATOM 791 N N . LEU A 1 98 ? -2.215 -3.841 -2.180 1.00 97.38 98 LEU A N 1
ATOM 792 C CA . LEU A 1 98 ? -2.711 -2.930 -3.216 1.00 97.38 98 LEU A CA 1
ATOM 793 C C . LEU A 1 98 ? -2.962 -3.658 -4.544 1.00 97.38 98 LEU A C 1
ATOM 795 O O . LEU A 1 98 ? -3.129 -3.017 -5.582 1.00 97.38 98 LEU A O 1
ATOM 799 N N . SER A 1 99 ? -2.973 -4.992 -4.535 1.00 98.38 99 SER A N 1
ATOM 800 C CA . SER A 1 99 ? -3.048 -5.794 -5.756 1.00 98.38 99 SER A CA 1
ATOM 801 C C . SER A 1 99 ? -4.305 -5.525 -6.578 1.00 98.38 99 SER A C 1
ATOM 803 O O . SER A 1 99 ? -5.361 -5.327 -5.991 1.00 98.38 99 SER A O 1
ATOM 805 N N . GLY A 1 100 ? -4.241 -5.593 -7.907 1.00 98.12 100 GLY A N 1
ATOM 806 C CA . GLY A 1 100 ? -5.426 -5.449 -8.761 1.00 98.12 100 GLY A CA 1
ATOM 807 C C . GLY A 1 100 ? -6.038 -4.050 -8.685 1.00 98.12 100 GLY A C 1
ATOM 808 O O . GLY A 1 100 ? -7.241 -3.912 -8.477 1.00 98.12 100 GLY A O 1
ATOM 809 N N . ASN A 1 101 ? -5.190 -3.029 -8.791 1.00 97.88 101 ASN A N 1
ATOM 810 C CA . ASN A 1 101 ? -5.570 -1.621 -8.905 1.00 97.88 101 ASN A CA 1
ATOM 811 C C . ASN A 1 101 ? -4.961 -1.043 -10.201 1.00 97.88 101 ASN A C 1
ATOM 813 O O . ASN A 1 101 ? -4.569 -1.787 -11.099 1.00 97.88 101 ASN A O 1
ATOM 817 N N . LYS A 1 102 ? -4.916 0.285 -10.335 1.00 95.88 102 LYS A N 1
ATOM 818 C CA . LYS A 1 102 ? -4.341 1.008 -11.484 1.00 95.88 102 LYS A CA 1
ATOM 819 C C . LYS A 1 102 ? -3.225 1.953 -11.028 1.00 95.88 102 LYS A C 1
ATOM 821 O O . LYS A 1 102 ? -3.105 3.071 -11.524 1.00 95.88 102 LYS A O 1
ATOM 826 N N . ILE A 1 103 ? -2.471 1.535 -10.011 1.00 93.94 103 ILE A N 1
ATOM 827 C CA . ILE A 1 103 ? -1.473 2.371 -9.345 1.00 93.94 103 ILE A CA 1
ATOM 828 C C . ILE A 1 103 ? -0.200 2.429 -10.182 1.00 93.94 103 ILE A C 1
ATOM 830 O O . ILE A 1 103 ? 0.295 1.411 -10.672 1.00 93.94 103 ILE A O 1
ATOM 834 N N . ASP A 1 104 ? 0.357 3.631 -10.289 1.00 90.44 104 ASP A N 1
ATOM 835 C CA . ASP A 1 104 ? 1.656 3.879 -10.895 1.00 90.44 104 ASP A CA 1
ATOM 836 C C . ASP A 1 104 ? 2.783 4.044 -9.857 1.00 90.44 104 ASP A C 1
ATOM 838 O O . ASP A 1 104 ? 2.589 4.091 -8.641 1.00 90.44 104 ASP A O 1
ATOM 842 N N . HIS A 1 105 ? 4.016 4.144 -10.351 1.00 84.94 105 HIS A N 1
ATOM 843 C CA . HIS A 1 105 ? 5.206 4.293 -9.514 1.00 84.94 105 HIS A CA 1
ATOM 844 C C . HIS A 1 105 ? 5.256 5.620 -8.732 1.00 84.94 105 HIS A C 1
ATOM 846 O O . HIS A 1 105 ? 5.835 5.665 -7.643 1.00 84.94 105 HIS A O 1
ATOM 852 N N . ALA A 1 106 ? 4.666 6.701 -9.257 1.00 84.31 106 ALA A N 1
ATOM 853 C CA . ALA A 1 106 ? 4.702 8.021 -8.627 1.00 84.31 106 ALA A CA 1
ATOM 854 C C . ALA A 1 106 ? 3.979 8.006 -7.274 1.00 84.31 106 ALA A C 1
ATOM 856 O O . ALA A 1 106 ? 4.514 8.499 -6.273 1.00 84.31 106 ALA A O 1
ATOM 857 N N . SER A 1 107 ? 2.826 7.337 -7.233 1.00 80.31 107 SER A N 1
ATOM 858 C CA . SER A 1 107 ? 1.978 7.174 -6.047 1.00 80.31 107 SER A CA 1
ATOM 859 C C . SER A 1 107 ? 2.664 6.436 -4.890 1.00 80.31 107 SER A C 1
ATOM 861 O O . SER A 1 107 ? 2.318 6.631 -3.725 1.00 80.31 107 SER A O 1
ATOM 863 N N . LEU A 1 108 ? 3.669 5.611 -5.192 1.00 85.00 108 LEU A N 1
ATOM 864 C CA . LEU A 1 108 ? 4.345 4.765 -4.207 1.00 85.00 108 LEU A CA 1
ATOM 865 C C . LEU A 1 108 ? 5.733 5.271 -3.803 1.00 85.00 108 LEU A C 1
ATOM 867 O O . LEU A 1 108 ? 6.375 4.685 -2.933 1.00 85.00 108 LEU A O 1
ATOM 871 N N . SER A 1 109 ? 6.217 6.366 -4.390 1.00 85.56 109 SER A N 1
ATOM 872 C CA . SER A 1 109 ? 7.539 6.928 -4.074 1.00 85.56 109 SER A CA 1
ATOM 873 C C . SER A 1 109 ? 7.703 7.309 -2.597 1.00 85.56 109 SER A C 1
ATOM 875 O O . SER A 1 109 ? 8.802 7.210 -2.050 1.00 85.56 109 SER A O 1
ATOM 877 N N . ARG A 1 110 ? 6.605 7.694 -1.938 1.00 90.19 110 ARG A N 1
ATOM 878 C CA . ARG A 1 110 ? 6.568 8.120 -0.532 1.00 90.19 110 ARG A CA 1
ATOM 879 C C . ARG A 1 110 ? 6.205 6.998 0.446 1.00 90.19 110 ARG A C 1
ATOM 881 O O . ARG A 1 110 ? 6.185 7.242 1.645 1.00 90.19 110 ARG A O 1
ATOM 888 N N . ILE A 1 111 ? 6.013 5.758 -0.005 1.00 92.12 111 ILE A N 1
ATOM 889 C CA . ILE A 1 111 ? 5.784 4.635 0.922 1.00 92.12 111 ILE A CA 1
ATOM 890 C C . ILE A 1 111 ? 6.991 4.384 1.847 1.00 92.12 111 ILE A C 1
ATOM 892 O O . ILE A 1 111 ? 6.839 3.785 2.903 1.00 92.12 111 ILE A O 1
ATOM 896 N N . SER A 1 112 ? 8.180 4.902 1.508 1.00 92.38 112 SER A N 1
ATOM 897 C CA . SER A 1 112 ? 9.391 4.828 2.340 1.00 92.38 112 SER A CA 1
ATOM 898 C C . SER A 1 112 ? 9.237 5.442 3.739 1.00 92.38 112 SER A C 1
ATOM 900 O O . SER A 1 112 ? 10.047 5.152 4.616 1.00 92.38 112 SER A O 1
ATOM 902 N N . TYR A 1 113 ? 8.198 6.254 3.981 1.00 93.62 113 TYR A N 1
ATOM 903 C CA . TYR A 1 113 ? 7.848 6.721 5.326 1.00 93.62 113 TYR A CA 1
ATOM 904 C C . TYR A 1 113 ? 7.280 5.611 6.232 1.00 93.62 113 TYR A C 1
ATOM 906 O O . TYR A 1 113 ? 7.404 5.702 7.454 1.00 93.62 113 TYR A O 1
ATOM 914 N N . CYS A 1 114 ? 6.712 4.543 5.664 1.00 94.94 114 CYS A N 1
ATOM 915 C CA . CYS A 1 114 ? 6.226 3.369 6.390 1.00 94.94 114 CYS A CA 1
ATOM 916 C C . CYS A 1 114 ? 7.403 2.459 6.779 1.00 94.94 114 CYS A C 1
ATOM 918 O O . CYS A 1 114 ? 7.565 1.355 6.272 1.00 94.94 114 CYS A O 1
ATOM 920 N N . THR A 1 115 ? 8.267 2.924 7.681 1.00 93.50 115 THR A N 1
ATOM 921 C CA . THR A 1 115 ? 9.510 2.217 8.054 1.00 93.50 115 THR A CA 1
ATOM 922 C C . THR A 1 115 ? 9.280 0.895 8.794 1.00 93.50 115 THR A C 1
ATOM 924 O O . THR A 1 115 ? 10.198 0.078 8.893 1.00 93.50 115 THR A O 1
ATOM 927 N N . SER A 1 116 ? 8.060 0.657 9.285 1.00 97.69 116 SER A N 1
ATOM 928 C CA . SER A 1 116 ? 7.639 -0.618 9.874 1.00 97.69 116 SER A CA 1
ATOM 929 C C . SER A 1 116 ? 7.196 -1.661 8.846 1.00 97.69 116 SER A C 1
ATOM 931 O O . SER A 1 116 ? 6.917 -2.784 9.254 1.00 97.69 116 SER A O 1
ATOM 933 N N . LEU A 1 117 ? 7.144 -1.323 7.552 1.00 98.25 117 LEU A N 1
ATOM 934 C CA . LEU A 1 117 ? 6.575 -2.194 6.529 1.00 98.25 117 LEU A CA 1
ATOM 935 C C . LEU A 1 117 ? 7.403 -3.472 6.353 1.00 98.25 117 LEU A C 1
ATOM 937 O O . LEU A 1 117 ? 8.615 -3.443 6.139 1.00 98.25 117 LEU A O 1
ATOM 941 N N . GLU A 1 118 ? 6.712 -4.599 6.419 1.00 98.69 118 GLU A N 1
ATOM 942 C CA . GLU A 1 118 ? 7.252 -5.948 6.328 1.00 98.69 118 GLU A CA 1
ATOM 943 C C . GLU A 1 118 ? 6.738 -6.675 5.078 1.00 98.69 118 GLU A C 1
ATOM 945 O O . GLU A 1 118 ? 7.471 -7.452 4.460 1.00 98.69 118 GLU A O 1
ATOM 950 N N . VAL A 1 119 ? 5.491 -6.419 4.683 1.00 98.81 119 VAL A N 1
ATOM 951 C CA . VAL A 1 119 ? 4.848 -7.034 3.520 1.00 98.81 119 VAL A CA 1
ATOM 952 C C . VAL A 1 119 ? 4.307 -5.944 2.606 1.00 98.81 119 VAL A C 1
ATOM 954 O O . VAL A 1 119 ? 3.473 -5.135 3.010 1.00 98.81 119 VAL A O 1
ATOM 957 N N . LEU A 1 120 ? 4.764 -5.953 1.354 1.00 98.25 120 LEU A N 1
ATOM 958 C CA . LEU A 1 120 ? 4.253 -5.087 0.300 1.00 98.25 120 LEU A CA 1
ATOM 959 C C . LEU A 1 120 ? 3.829 -5.928 -0.902 1.00 98.25 120 LEU A C 1
ATOM 961 O O . LEU A 1 120 ? 4.664 -6.536 -1.574 1.00 98.25 120 LEU A O 1
ATOM 965 N N . VAL A 1 121 ? 2.527 -5.937 -1.185 1.00 98.56 121 VAL A N 1
ATOM 966 C CA . VAL A 1 121 ? 1.951 -6.652 -2.328 1.00 98.56 121 VAL A CA 1
ATOM 967 C C . VAL A 1 121 ? 1.254 -5.646 -3.236 1.00 98.56 121 VAL A C 1
ATOM 969 O O . VAL A 1 121 ? 0.215 -5.088 -2.893 1.00 98.56 121 VAL A O 1
ATOM 972 N N . VAL A 1 122 ? 1.831 -5.418 -4.411 1.00 97.38 122 VAL A N 1
ATOM 973 C CA . VAL A 1 122 ? 1.370 -4.455 -5.429 1.00 97.38 122 VAL A CA 1
ATOM 974 C C . VAL A 1 122 ? 1.214 -5.143 -6.793 1.00 97.38 122 VAL A C 1
ATOM 976 O O . VAL A 1 122 ? 1.448 -4.561 -7.852 1.00 97.38 122 VAL A O 1
ATOM 979 N N . LYS A 1 123 ? 0.824 -6.420 -6.762 1.00 98.12 123 LYS A N 1
ATOM 980 C CA . LYS A 1 123 ? 0.605 -7.266 -7.940 1.00 98.12 123 LYS A CA 1
ATOM 981 C C . LYS A 1 123 ? -0.499 -6.708 -8.850 1.00 98.12 123 LYS A C 1
ATOM 983 O O . LYS A 1 123 ? -1.433 -6.090 -8.354 1.00 98.12 123 LYS A O 1
ATOM 988 N N . ASP A 1 124 ? -0.437 -6.967 -10.153 1.00 98.38 124 ASP A N 1
ATOM 989 C CA . ASP A 1 124 ? -1.468 -6.561 -11.125 1.00 98.38 124 ASP A CA 1
ATOM 990 C C . ASP A 1 124 ? -1.774 -5.045 -11.035 1.00 98.38 124 ASP A C 1
ATOM 992 O O . ASP A 1 124 ? -2.882 -4.635 -10.687 1.00 98.38 124 ASP A O 1
ATOM 996 N N . ASN A 1 125 ? -0.756 -4.216 -11.278 1.00 97.75 125 ASN A N 1
ATOM 997 C CA . ASN A 1 125 ? -0.834 -2.750 -11.319 1.00 97.75 125 ASN A CA 1
ATOM 998 C C . ASN A 1 125 ? -0.061 -2.216 -12.548 1.00 97.75 125 ASN A C 1
ATOM 1000 O O . ASN A 1 125 ? 0.381 -2.978 -13.410 1.00 97.75 125 ASN A O 1
ATOM 1004 N N . ASP A 1 126 ? 0.111 -0.894 -12.646 1.00 95.69 126 ASP A N 1
ATOM 1005 C CA . ASP A 1 126 ? 0.770 -0.216 -13.768 1.00 95.69 126 ASP A CA 1
ATOM 1006 C C . ASP A 1 126 ? 2.176 0.312 -13.411 1.00 95.69 126 ASP A C 1
ATOM 1008 O O . ASP A 1 126 ? 2.661 1.300 -13.974 1.00 95.69 126 ASP A O 1
ATOM 1012 N N . ILE A 1 127 ? 2.874 -0.350 -12.480 1.00 95.69 127 ILE A N 1
ATOM 1013 C CA . ILE A 1 127 ? 4.183 0.097 -11.986 1.00 95.69 127 ILE A CA 1
ATOM 1014 C C . ILE A 1 127 ? 5.258 -0.140 -13.051 1.00 95.69 127 ILE A C 1
ATOM 1016 O O . ILE A 1 127 ? 5.531 -1.271 -13.445 1.00 95.69 127 ILE A O 1
ATOM 1020 N N . GLN A 1 128 ? 5.904 0.938 -13.496 1.00 95.50 128 GLN A N 1
ATOM 1021 C CA . GLN A 1 128 ? 6.994 0.891 -14.482 1.00 95.50 128 GLN A 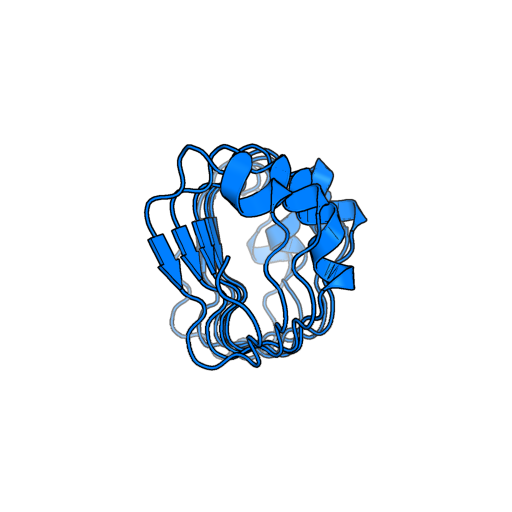CA 1
ATOM 1022 C C . GLN A 1 128 ? 8.386 0.916 -13.839 1.00 95.50 128 GLN A C 1
ATOM 1024 O O . GLN A 1 128 ? 9.342 0.381 -14.395 1.00 95.50 128 GLN A O 1
ATOM 1029 N N . TYR A 1 129 ? 8.501 1.528 -12.658 1.00 94.38 129 TYR A N 1
ATOM 1030 C CA . TYR A 1 129 ? 9.767 1.720 -11.959 1.00 94.38 129 TYR A CA 1
ATOM 1031 C C . TYR A 1 129 ? 9.591 1.436 -10.474 1.00 94.38 129 TYR A C 1
ATOM 1033 O O . TYR A 1 129 ? 8.600 1.850 -9.877 1.00 94.38 129 TYR A O 1
ATOM 1041 N N . ILE A 1 130 ? 10.581 0.781 -9.873 1.00 94.88 130 ILE A N 1
ATOM 1042 C CA . ILE A 1 130 ? 10.680 0.666 -8.418 1.00 94.88 130 ILE A CA 1
ATOM 1043 C C . ILE A 1 130 ? 11.335 1.956 -7.899 1.00 94.88 130 ILE A C 1
ATOM 1045 O O . ILE A 1 130 ? 12.479 2.236 -8.274 1.00 94.88 130 ILE A O 1
ATOM 1049 N N . PRO A 1 131 ? 10.658 2.760 -7.059 1.00 94.31 131 PRO A N 1
ATOM 1050 C CA . PRO A 1 131 ? 11.243 3.974 -6.504 1.00 94.31 131 PRO A CA 1
ATOM 1051 C C . PRO A 1 131 ? 12.503 3.667 -5.690 1.00 94.31 131 PRO A C 1
ATOM 1053 O O . PRO A 1 131 ? 12.497 2.813 -4.807 1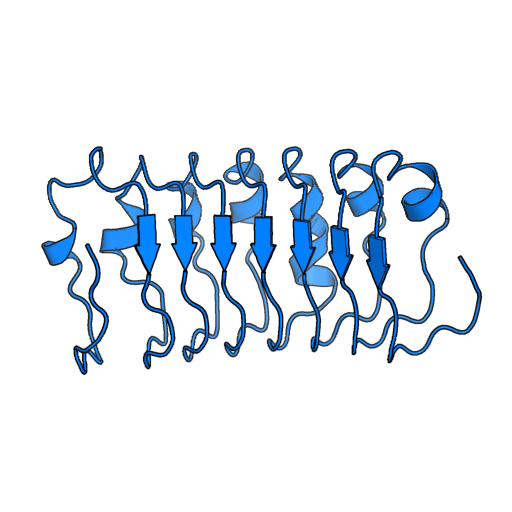.00 94.31 131 PRO A O 1
ATOM 1056 N N . THR A 1 132 ? 13.590 4.401 -5.932 1.00 94.19 132 THR A N 1
ATOM 1057 C CA . THR A 1 132 ? 14.860 4.199 -5.206 1.00 94.19 132 THR A CA 1
ATOM 1058 C C . THR A 1 132 ? 14.756 4.521 -3.715 1.00 94.19 132 THR A C 1
ATOM 1060 O O . THR A 1 132 ? 15.580 4.050 -2.932 1.00 94.19 132 THR A O 1
ATOM 1063 N N . THR A 1 133 ? 13.733 5.277 -3.308 1.00 94.50 133 THR A N 1
ATOM 1064 C CA . THR A 1 133 ? 13.369 5.540 -1.908 1.00 94.50 133 THR A CA 1
ATOM 1065 C C . THR A 1 133 ? 12.975 4.273 -1.152 1.00 94.50 133 THR A C 1
ATOM 1067 O O . THR A 1 133 ? 13.134 4.213 0.062 1.00 94.50 133 THR A O 1
ATOM 1070 N N . TRP A 1 134 ? 12.543 3.211 -1.841 1.00 95.38 134 TRP A N 1
ATOM 1071 C CA . TRP A 1 134 ? 12.213 1.937 -1.197 1.00 95.38 134 TRP A CA 1
ATOM 1072 C C . TRP A 1 134 ? 13.428 1.256 -0.562 1.00 95.38 134 TRP A C 1
ATOM 1074 O O . TRP A 1 134 ? 13.253 0.349 0.243 1.00 95.38 134 TRP A O 1
ATOM 1084 N N . LYS A 1 135 ? 14.654 1.722 -0.842 1.00 95.31 135 LYS A N 1
ATOM 1085 C CA . LYS A 1 135 ? 15.871 1.275 -0.148 1.00 95.31 135 LYS A CA 1
ATOM 1086 C C . LYS A 1 135 ? 15.778 1.448 1.378 1.00 95.31 135 LYS A C 1
ATOM 1088 O O . LYS A 1 135 ? 16.487 0.755 2.099 1.00 95.31 135 LYS A O 1
ATOM 1093 N N . ASP A 1 136 ? 14.934 2.369 1.852 1.00 95.12 136 ASP A N 1
ATOM 1094 C CA . ASP A 1 136 ? 14.768 2.686 3.273 1.00 95.12 136 ASP A CA 1
ATOM 1095 C C . ASP A 1 136 ? 13.771 1.734 3.975 1.00 95.12 136 ASP A C 1
ATOM 1097 O O . ASP A 1 136 ? 13.723 1.680 5.205 1.00 95.12 136 ASP A O 1
ATOM 1101 N N . LEU A 1 137 ? 13.030 0.910 3.219 1.00 96.44 137 LEU A N 1
ATOM 1102 C CA . LEU A 1 137 ? 12.073 -0.089 3.721 1.00 96.44 137 LEU A CA 1
ATOM 1103 C C . LEU A 1 137 ? 12.777 -1.363 4.218 1.00 96.44 137 LEU A C 1
ATOM 1105 O O . LEU A 1 137 ? 12.434 -2.487 3.856 1.00 96.44 137 LEU A O 1
ATOM 1109 N N . THR A 1 138 ? 13.793 -1.190 5.057 1.00 96.62 138 THR A N 1
ATOM 1110 C CA . THR A 1 138 ? 14.745 -2.240 5.464 1.00 96.62 138 THR A CA 1
ATOM 1111 C C . THR A 1 138 ? 14.121 -3.428 6.205 1.00 96.62 138 THR A C 1
ATOM 1113 O O . THR A 1 138 ? 14.783 -4.455 6.357 1.00 96.62 138 THR A O 1
ATOM 1116 N N . ARG A 1 139 ? 12.862 -3.323 6.651 1.00 98.19 139 ARG A N 1
ATOM 1117 C CA . ARG A 1 139 ? 12.106 -4.396 7.317 1.00 98.19 139 ARG A CA 1
ATOM 1118 C C . ARG A 1 139 ? 11.310 -5.293 6.368 1.00 98.19 139 ARG A C 1
ATOM 1120 O O . ARG A 1 139 ? 10.826 -6.330 6.819 1.00 98.19 139 ARG A O 1
ATOM 1127 N N . ILE A 1 140 ? 11.200 -4.948 5.081 1.00 98.19 140 ILE A N 1
ATOM 1128 C CA . ILE A 1 140 ? 10.455 -5.764 4.119 1.00 98.19 140 ILE A CA 1
ATOM 1129 C C . ILE A 1 140 ? 11.027 -7.184 4.084 1.00 98.19 140 ILE A C 1
ATOM 1131 O O . ILE A 1 140 ? 12.207 -7.392 3.809 1.00 98.19 140 ILE A O 1
ATOM 1135 N N . ARG A 1 141 ? 10.148 -8.160 4.318 1.00 98.56 141 ARG A N 1
ATOM 1136 C CA . ARG A 1 141 ? 10.374 -9.601 4.151 1.00 98.56 141 ARG A CA 1
ATOM 1137 C C . ARG A 1 141 ? 9.765 -10.129 2.858 1.00 98.56 141 ARG A C 1
ATOM 1139 O O . ARG A 1 141 ? 10.329 -11.051 2.272 1.00 98.56 141 ARG A O 1
ATOM 1146 N N . VAL A 1 142 ? 8.641 -9.562 2.420 1.00 98.69 142 VAL A N 1
ATOM 1147 C CA . VAL A 1 142 ? 7.908 -10.000 1.225 1.00 98.69 142 VAL A CA 1
ATOM 1148 C C . VAL A 1 142 ? 7.617 -8.803 0.333 1.00 98.69 142 VAL A C 1
ATOM 1150 O O . VAL A 1 142 ? 6.953 -7.859 0.760 1.00 98.69 142 VAL A O 1
ATOM 1153 N N . LEU A 1 143 ? 8.092 -8.876 -0.908 1.00 98.00 143 LEU A N 1
ATOM 1154 C CA . LEU A 1 143 ? 7.817 -7.903 -1.955 1.00 98.00 143 LEU A CA 1
ATOM 1155 C C . LEU A 1 143 ? 7.242 -8.607 -3.185 1.00 98.00 143 LEU A C 1
ATOM 1157 O O . LEU A 1 143 ? 7.955 -9.322 -3.888 1.00 98.00 143 LEU A O 1
ATOM 1161 N N . ASP A 1 144 ? 5.960 -8.393 -3.459 1.00 98.50 144 ASP A N 1
ATOM 1162 C CA . ASP A 1 144 ? 5.300 -8.944 -4.642 1.00 98.50 144 ASP A CA 1
ATOM 1163 C C . ASP A 1 144 ? 4.933 -7.829 -5.626 1.00 98.50 144 ASP A C 1
ATOM 1165 O O . ASP A 1 144 ? 4.063 -6.994 -5.368 1.00 98.50 144 ASP A O 1
ATOM 1169 N N . LEU A 1 145 ? 5.631 -7.837 -6.760 1.00 97.81 145 LEU A N 1
ATOM 1170 C CA . LEU A 1 145 ? 5.512 -6.909 -7.882 1.00 97.81 145 LEU A CA 1
ATOM 1171 C C . LEU A 1 145 ? 5.045 -7.635 -9.154 1.00 97.81 145 LEU A C 1
ATOM 1173 O O . LEU A 1 145 ? 5.224 -7.126 -10.263 1.00 97.81 145 LEU A O 1
ATOM 1177 N N . THR A 1 146 ? 4.466 -8.828 -9.015 1.00 98.56 146 THR A N 1
ATOM 1178 C CA . THR A 1 146 ? 3.998 -9.653 -10.137 1.00 98.56 146 THR A CA 1
ATOM 1179 C C . THR A 1 146 ? 3.050 -8.883 -11.055 1.00 98.56 146 THR A C 1
ATOM 1181 O O . THR A 1 146 ? 2.237 -8.096 -10.574 1.00 98.56 146 THR A O 1
ATOM 1184 N N . SER A 1 147 ? 3.103 -9.137 -12.364 1.00 98.38 147 SER A N 1
ATOM 1185 C CA . SER A 1 147 ? 2.181 -8.535 -13.343 1.00 98.38 147 SER A CA 1
ATOM 1186 C C . SER A 1 147 ? 2.193 -7.003 -13.307 1.00 98.38 147 SER A C 1
ATOM 1188 O O . SER A 1 147 ? 1.166 -6.357 -13.110 1.00 98.38 147 SER A O 1
ATOM 1190 N N . ASN A 1 148 ? 3.375 -6.421 -13.465 1.00 98.06 148 ASN A N 1
ATOM 1191 C CA . ASN A 1 148 ? 3.563 -4.981 -13.622 1.00 98.06 148 ASN A CA 1
ATOM 1192 C C . ASN A 1 148 ? 4.349 -4.716 -14.922 1.00 98.06 148 ASN A C 1
ATOM 1194 O O . ASN A 1 148 ? 4.474 -5.581 -15.789 1.00 98.06 148 ASN A O 1
ATOM 1198 N N . LYS A 1 149 ? 4.864 -3.498 -15.099 1.00 97.19 149 LYS A N 1
ATOM 1199 C CA . LYS A 1 149 ? 5.602 -3.058 -16.294 1.00 97.19 149 LYS A CA 1
ATOM 1200 C C . LYS A 1 149 ? 7.070 -2.751 -15.979 1.00 97.19 149 LYS A C 1
ATOM 1202 O O . LYS A 1 149 ? 7.690 -1.949 -16.675 1.00 97.19 149 LYS A O 1
ATOM 1207 N N . ILE A 1 150 ? 7.622 -3.367 -14.933 1.00 96.69 150 ILE A N 1
ATOM 1208 C CA . ILE A 1 150 ? 8.967 -3.074 -14.425 1.00 96.69 150 ILE A CA 1
ATOM 1209 C C . ILE A 1 150 ? 10.010 -3.597 -15.406 1.00 96.69 150 ILE A C 1
ATOM 1211 O O . ILE A 1 150 ? 9.978 -4.767 -15.784 1.00 96.69 150 ILE A O 1
ATOM 1215 N N . SER A 1 151 ? 10.945 -2.736 -15.801 1.00 96.06 151 SER A N 1
ATOM 1216 C CA . SER A 1 151 ? 12.033 -3.087 -16.722 1.00 96.06 151 SER A CA 1
ATOM 1217 C C . SER A 1 151 ? 13.379 -3.304 -16.034 1.00 96.06 151 SER A C 1
ATOM 1219 O O . SER A 1 151 ? 14.198 -4.086 -16.515 1.00 96.06 151 SER A O 1
ATOM 1221 N N . VAL A 1 152 ? 13.602 -2.635 -14.900 1.00 94.69 152 VAL A N 1
ATOM 1222 C CA . VAL A 1 152 ? 14.860 -2.663 -14.149 1.00 94.69 152 VAL A CA 1
ATOM 1223 C C . VAL A 1 152 ? 14.568 -2.645 -12.654 1.00 94.69 152 VAL A C 1
ATOM 1225 O O . VAL A 1 152 ? 13.721 -1.883 -12.183 1.00 94.69 152 VAL A O 1
ATOM 1228 N N . VAL A 1 153 ? 15.320 -3.444 -11.898 1.00 95.06 153 VAL A N 1
ATOM 1229 C CA . VAL A 1 153 ? 15.363 -3.362 -10.437 1.00 95.06 153 VAL A CA 1
ATOM 1230 C C . VAL A 1 153 ? 16.600 -2.558 -10.030 1.00 95.06 153 VAL A C 1
ATOM 1232 O O . VAL A 1 153 ? 17.713 -2.962 -10.366 1.00 95.06 153 VAL A O 1
ATOM 1235 N N . PRO A 1 154 ? 16.464 -1.414 -9.334 1.00 94.06 154 PRO A N 1
ATOM 1236 C CA . PRO A 1 154 ? 17.628 -0.619 -8.961 1.00 94.06 154 PRO A CA 1
ATOM 1237 C C . PRO A 1 154 ? 18.548 -1.380 -7.996 1.00 94.06 154 PRO A C 1
ATOM 1239 O O . PRO A 1 154 ? 18.089 -1.895 -6.976 1.00 94.06 154 PRO A O 1
ATOM 1242 N N . TYR A 1 155 ? 19.860 -1.363 -8.252 1.00 92.81 155 TYR A N 1
ATOM 1243 C CA . TYR A 1 155 ? 20.864 -2.049 -7.420 1.00 92.81 155 TYR A CA 1
ATOM 1244 C C . TYR A 1 155 ? 20.793 -1.665 -5.930 1.00 92.81 155 TYR A C 1
ATOM 1246 O O . TYR A 1 155 ? 21.011 -2.491 -5.044 1.00 92.81 155 TYR A O 1
ATOM 1254 N N . CYS A 1 156 ? 20.438 -0.411 -5.625 1.00 94.06 156 CYS A N 1
ATOM 1255 C CA . CYS A 1 156 ? 20.279 0.041 -4.243 1.00 94.06 156 CYS A CA 1
ATOM 1256 C C . CYS A 1 156 ? 19.139 -0.666 -3.494 1.00 94.06 156 CYS A C 1
ATOM 1258 O O . CYS A 1 156 ? 19.233 -0.803 -2.280 1.00 94.06 156 CYS A O 1
ATOM 1260 N N . ILE A 1 157 ? 18.097 -1.137 -4.186 1.00 94.31 157 ILE A N 1
ATOM 1261 C CA . ILE A 1 157 ? 17.000 -1.894 -3.572 1.00 94.31 157 ILE A CA 1
ATOM 1262 C C . ILE A 1 157 ? 17.502 -3.270 -3.144 1.00 94.31 157 ILE A C 1
ATOM 1264 O O . ILE A 1 157 ? 17.372 -3.630 -1.978 1.00 94.31 157 ILE A O 1
ATOM 1268 N N . ILE A 1 158 ? 18.162 -3.990 -4.054 1.00 89.00 158 ILE A N 1
ATOM 1269 C CA . ILE A 1 158 ? 18.731 -5.317 -3.776 1.00 89.00 158 ILE A CA 1
ATOM 1270 C C . ILE A 1 158 ? 19.748 -5.257 -2.634 1.00 89.00 158 ILE A C 1
ATOM 1272 O O . ILE A 1 158 ? 19.748 -6.107 -1.750 1.00 89.00 158 ILE A O 1
ATOM 1276 N N . ARG A 1 159 ? 20.591 -4.219 -2.616 1.00 94.38 159 ARG A N 1
ATOM 1277 C CA . ARG A 1 159 ? 21.617 -4.053 -1.582 1.00 94.38 159 ARG A CA 1
ATOM 1278 C C . ARG A 1 159 ? 21.047 -3.690 -0.207 1.00 94.38 159 ARG A C 1
ATOM 1280 O O . ARG A 1 159 ? 21.620 -4.099 0.800 1.00 94.38 159 ARG A O 1
ATOM 1287 N N . SER A 1 160 ? 20.000 -2.866 -0.148 1.00 96.56 160 SER A N 1
ATOM 1288 C CA . SER A 1 160 ? 19.518 -2.295 1.118 1.00 96.56 160 SER A CA 1
ATOM 1289 C C . SER A 1 160 ? 18.424 -3.113 1.801 1.00 96.56 160 SER A C 1
ATOM 1291 O O . SER A 1 160 ? 18.319 -3.059 3.026 1.00 96.56 160 SER A O 1
ATOM 1293 N N . LEU A 1 161 ? 17.620 -3.876 1.053 1.00 96.38 161 LEU A N 1
ATOM 1294 C CA . LEU A 1 161 ? 16.549 -4.706 1.614 1.00 96.38 161 LEU A CA 1
ATOM 1295 C C . LEU A 1 161 ? 17.102 -6.010 2.214 1.00 96.38 161 LEU A C 1
ATOM 1297 O O . LEU A 1 161 ? 16.819 -7.109 1.749 1.00 96.38 161 LEU A O 1
ATOM 1301 N N . THR A 1 162 ? 17.908 -5.890 3.268 1.00 95.81 162 THR A N 1
ATOM 1302 C CA . THR A 1 162 ? 18.655 -7.006 3.874 1.00 95.81 162 THR A CA 1
ATOM 1303 C C . THR A 1 162 ? 17.782 -8.051 4.574 1.00 95.81 162 THR A C 1
ATOM 1305 O O . THR A 1 162 ? 18.242 -9.169 4.790 1.00 95.81 162 THR A O 1
ATOM 1308 N N . ASN A 1 163 ? 16.531 -7.720 4.914 1.00 97.88 163 ASN A N 1
ATOM 1309 C CA . ASN A 1 163 ? 15.561 -8.659 5.494 1.00 97.88 163 ASN A CA 1
ATOM 1310 C C . ASN A 1 163 ? 14.662 -9.341 4.449 1.00 97.88 163 ASN A C 1
ATOM 1312 O O . ASN A 1 163 ? 13.810 -10.152 4.823 1.00 97.88 163 ASN A O 1
ATOM 1316 N N . LEU A 1 164 ? 14.836 -9.032 3.160 1.00 97.56 164 LEU A N 1
ATOM 1317 C CA . LEU A 1 164 ? 13.997 -9.552 2.087 1.00 97.56 164 LEU A CA 1
ATOM 1318 C C . LEU A 1 164 ? 14.175 -11.066 1.958 1.00 97.56 164 LEU A C 1
ATOM 1320 O O . LEU A 1 164 ? 15.267 -11.564 1.698 1.00 97.56 164 LEU A O 1
ATOM 1324 N N . LYS A 1 165 ? 13.079 -11.804 2.132 1.00 97.75 165 LYS A N 1
ATOM 1325 C CA . LYS A 1 165 ? 13.037 -13.271 2.024 1.00 97.75 165 LYS A CA 1
ATOM 1326 C C . LYS A 1 165 ? 12.401 -13.724 0.722 1.00 97.75 165 LYS A C 1
ATOM 1328 O O . LYS A 1 165 ? 12.708 -14.800 0.218 1.00 97.75 165 LYS A O 1
ATOM 1333 N N . THR A 1 166 ? 11.479 -12.927 0.195 1.00 97.56 166 THR A N 1
ATOM 1334 C CA . THR A 1 166 ? 10.730 -13.259 -1.010 1.00 97.56 166 THR A CA 1
ATOM 1335 C C . THR A 1 166 ? 10.549 -12.010 -1.849 1.00 97.56 166 THR A C 1
ATOM 1337 O O . THR A 1 166 ? 9.980 -11.025 -1.384 1.00 97.56 166 THR A O 1
ATOM 1340 N N . ILE A 1 167 ? 11.012 -12.081 -3.095 1.00 95.94 167 ILE A N 1
ATOM 1341 C CA . ILE A 1 167 ? 10.723 -11.099 -4.131 1.00 95.94 167 ILE A CA 1
ATOM 1342 C C . ILE A 1 167 ? 10.093 -11.812 -5.321 1.00 95.94 167 ILE A C 1
ATOM 1344 O O . ILE A 1 167 ? 10.650 -12.784 -5.828 1.00 95.94 167 ILE A O 1
ATOM 1348 N N . ASN A 1 168 ? 8.927 -11.342 -5.754 1.00 97.56 168 ASN A N 1
ATOM 1349 C CA . ASN A 1 168 ? 8.275 -11.846 -6.953 1.00 97.56 168 ASN A CA 1
ATOM 1350 C C . ASN A 1 168 ? 8.180 -10.735 -7.997 1.00 97.56 168 ASN A C 1
ATOM 1352 O O . ASN A 1 168 ? 7.546 -9.707 -7.776 1.00 97.56 168 ASN A O 1
ATOM 1356 N N . LEU A 1 169 ? 8.842 -10.958 -9.129 1.00 96.94 169 LEU A N 1
ATOM 1357 C CA . LEU A 1 169 ? 8.889 -10.055 -10.280 1.00 96.94 169 LEU A CA 1
ATOM 1358 C C . LEU A 1 169 ? 8.342 -10.733 -11.543 1.00 96.94 169 LEU A C 1
ATOM 1360 O O . LEU A 1 169 ? 8.581 -10.261 -12.653 1.00 96.94 169 LEU A O 1
ATOM 1364 N N . SER A 1 170 ? 7.634 -11.857 -11.401 1.00 97.50 170 SER A N 1
ATOM 1365 C CA . SER A 1 170 ? 7.064 -12.571 -12.545 1.00 97.50 170 SER A CA 1
ATOM 1366 C C . SER A 1 170 ? 6.114 -11.677 -13.351 1.00 97.50 170 SER A C 1
ATOM 1368 O O . SER A 1 170 ? 5.528 -10.731 -12.825 1.00 97.50 170 SER A O 1
ATOM 1370 N N . THR A 1 171 ? 5.988 -11.946 -14.653 1.00 97.88 171 THR A N 1
ATOM 1371 C CA . THR A 1 171 ? 5.113 -11.171 -15.553 1.00 97.88 171 THR A CA 1
ATOM 1372 C C . THR A 1 171 ? 5.442 -9.666 -15.530 1.00 97.88 171 THR A C 1
ATOM 1374 O O . THR A 1 171 ? 4.581 -8.822 -15.320 1.00 97.88 171 THR A O 1
ATOM 1377 N N . ASN A 1 172 ? 6.720 -9.328 -15.707 1.00 98.12 172 ASN A N 1
ATOM 1378 C CA . ASN A 1 172 ? 7.209 -7.958 -15.894 1.00 98.12 172 ASN A CA 1
ATOM 1379 C C . ASN A 1 172 ? 8.021 -7.857 -17.198 1.00 98.12 172 ASN A C 1
ATOM 1381 O O . ASN A 1 172 ? 8.236 -8.855 -17.883 1.00 98.12 172 ASN A O 1
ATOM 1385 N N . ASN A 1 173 ? 8.518 -6.661 -17.515 1.00 97.38 173 ASN A N 1
ATOM 1386 C CA . ASN A 1 173 ? 9.301 -6.375 -18.722 1.00 97.38 173 ASN A CA 1
ATOM 1387 C C . ASN A 1 173 ? 10.812 -6.336 -18.439 1.00 97.38 173 ASN A C 1
ATOM 1389 O O . ASN A 1 173 ? 11.528 -5.519 -19.023 1.00 97.38 173 ASN A O 1
ATOM 1393 N N . LEU A 1 174 ? 11.293 -7.164 -17.505 1.00 96.19 174 LEU A N 1
ATOM 1394 C CA . LEU A 1 174 ? 12.687 -7.138 -17.063 1.00 96.19 174 LEU A CA 1
ATOM 1395 C C . LEU A 1 174 ? 13.636 -7.433 -18.227 1.00 96.19 174 LEU A C 1
ATOM 1397 O O . LEU A 1 174 ? 13.545 -8.478 -18.868 1.00 96.19 174 LEU A O 1
ATOM 1401 N N . THR A 1 175 ? 14.574 -6.521 -18.470 1.00 92.62 175 THR A N 1
ATOM 1402 C CA . THR A 1 175 ? 15.612 -6.683 -19.504 1.00 92.62 175 THR A CA 1
ATOM 1403 C C . THR A 1 175 ? 16.954 -7.117 -18.924 1.00 92.62 175 THR A C 1
ATOM 1405 O O . THR A 1 175 ? 17.843 -7.537 -19.664 1.00 92.62 175 THR A O 1
ATOM 1408 N N . GLN A 1 176 ? 17.108 -7.018 -17.603 1.00 85.06 176 GLN A N 1
ATOM 1409 C CA . GLN A 1 176 ? 18.312 -7.368 -16.861 1.00 85.06 176 GLN A CA 1
ATOM 1410 C C . GLN A 1 176 ? 17.921 -8.059 -15.556 1.00 85.06 176 GLN A C 1
ATOM 1412 O O . GLN A 1 176 ? 16.883 -7.747 -14.965 1.00 85.06 176 GLN A O 1
ATOM 1417 N N . LEU A 1 177 ? 18.756 -9.001 -15.119 1.00 72.62 177 LEU A N 1
ATOM 1418 C CA . LEU A 1 177 ? 18.620 -9.580 -13.789 1.00 72.62 177 LEU A CA 1
ATOM 1419 C C . LEU A 1 177 ? 19.143 -8.582 -12.733 1.00 72.62 177 LEU A C 1
ATOM 1421 O O . LEU A 1 177 ? 20.111 -7.876 -13.032 1.00 72.62 177 LEU A O 1
ATOM 1425 N N . PRO A 1 178 ? 18.496 -8.501 -11.553 1.00 65.81 178 PRO A N 1
ATOM 1426 C CA . PRO A 1 178 ? 18.936 -7.660 -10.438 1.00 65.81 178 PRO A CA 1
ATOM 1427 C C . PRO A 1 178 ? 20.322 -8.018 -9.889 1.00 65.81 178 PRO A C 1
ATOM 1429 O O . PRO A 1 178 ? 20.682 -9.218 -9.929 1.00 65.81 178 PRO A O 1
#

Foldseek 3Di:
DCPPDDQPPDDELVVLPPCQAPEAEDAPAQHADCADHLNVLSNLNHAYYHDANYAHAEHDLSVLSNLNHQYDAHAHYAHAAYDLNNLLSLLNHAEYHHHNYAYEQVRCLNVLSNLNYAYDAHAQYAYAEHHLSCLSNLNHQYAHHHQYAHADDDPSNVVRNPNHNYYHHHNYNHPDDD

InterPro domains:
  IPR001611 Leucine-rich repeat [PF13516] (44-57)
  IPR001611 Leucine-rich repeat [PF13855] (68-127)
  IPR001611 Leucine-rich repeat [PS51450] (45-66)
  IPR001611 Leucine-rich repeat [PS51450] (68-89)
  IPR001611 Leucine-rich repeat [PS51450] (163-178)
  IPR003591 Leucine-rich repeat, typical subtype [SM00369] (43-65)
  IPR003591 Leucine-rich repeat, typical subtype [SM00369] (66-89)
  IPR003591 Leucine-rich repeat, typical subtype [SM00369] (137-160)
  IPR003591 Leucine-rich repeat, typical subtype [SM00369] (161-178)
  IPR032675 Leucine-rich repeat domain superfamily [G3DSA:3.80.10.10] (2-107)
  IPR032675 Leucine-rich repeat domain superfamily [G3DSA:3.80.10.10] (108-178)
  IPR050216 Leucine-rich repeat domain-containing protein [PTHR48051] (29-178)

Sequence (178 aa):
MFLEKLNFLFVENEYFQNNEGCISSVSFRYNYLNNVPAGVLLLTSLKELVLSGNNITYVSDLYRGLTQLEILDLSSNQITSVPGEIWPYMYTLKDLYLSGNKIDHASLSRISYCTSLEVLVVKDNDIQYIPTTWKDLTRIRVLDLTSNKISVVPYCIIRSLTNLKTINLSTNNLTQLP

Secondary structure (DSSP, 8-state):
---TT---S---GGGGTT-TTT--EEE-TTS--SS--GGGGG-TT--EEE--SS---B--GGGGG-TT--EEE--SS---B--TTSGGG-TT--EEE--SS---HHHHTTGGG-TT--EEE--SS---S--GGGGG-TT--EEE--SS------HHHHHH-TT--EEE--SS--SS--

Organism: NCBI:txid1963864

pLDDT: mean 88.96, std 12.82, range [40.47, 98.81]

Radius of gyration: 16.45 Å; chains: 1; bounding box: 48×26×41 Å